Protein AF-A0AAU2KNZ9-F1 (afdb_monomer_lite)

Secondary structure (DSSP, 8-state):
-------------PPS---SS--SS-TTTT-TT----TTS-----------TTTT--TTEEEE-TTS-EEEEEETTEEEESSTT--TT---SS-EEEEETTEEPPHHHHHHHHHHHSSS-HHHHHHHHHHHH---PPP-----

Radius of gyration: 22.11 Å; chains: 1; bounding box: 54×27×76 Å

Foldseek 3Di:
DDDDDDDDDPPPPDDDDDPDDDDDPPPPPVVPPPDDDVPPPDDDDDDDPDDQPPLDDQQWWKQAPVRWIWGDRDLLDIATPDPPGQPLHGHDDIATQAHNPHGDDPVSRVSSNVVGVDDTSNVSQVVVCVVHVDDPDPPDPDD

Sequence (143 aa):
MGHDRLLTGRSHVLHRGLSYKEFPDGSHLNGTGYTLHPGDGIPFTFELLMRPYAFLRPGDEVADAAGRAWQFDGPWDWTAFDAAGPGTGPEWPLVLLTRSGAPCSVVDAEAVAEGTATGSHQKTLRHWMSLTEASPTPQGLSR

pLDDT: mean 77.18, std 23.16, range [32.72, 98.44]

Structure (mmCIF, N/CA/C/O backbone):
data_AF-A0AAU2KNZ9-F1
#
_entry.id   AF-A0AAU2KNZ9-F1
#
loop_
_atom_site.group_PDB
_atom_site.id
_atom_site.type_symbol
_atom_site.label_atom_id
_atom_site.label_alt_id
_atom_site.label_comp_id
_atom_site.label_asym_id
_atom_site.label_entity_id
_atom_site.label_seq_id
_atom_site.pdbx_PDB_ins_code
_atom_site.Cartn_x
_atom_site.Cartn_y
_atom_site.Cartn_z
_atom_site.occupancy
_atom_site.B_iso_or_equiv
_atom_site.auth_seq_id
_atom_site.auth_comp_id
_atom_site.auth_asym_id
_atom_site.auth_atom_id
_atom_site.pdbx_PDB_model_num
ATOM 1 N N . MET A 1 1 ? 37.939 -13.006 -56.463 1.00 36.25 1 MET A N 1
ATOM 2 C CA . MET A 1 1 ? 38.580 -12.277 -55.345 1.00 36.25 1 MET A CA 1
ATOM 3 C C . MET A 1 1 ? 37.801 -10.986 -55.148 1.00 36.25 1 MET A C 1
ATOM 5 O O . MET A 1 1 ? 37.783 -10.200 -56.072 1.00 36.25 1 MET A O 1
ATOM 9 N N . GLY A 1 2 ? 37.079 -10.711 -54.072 1.00 34.38 2 GLY A N 1
ATOM 10 C CA . GLY A 1 2 ? 36.838 -11.439 -52.840 1.00 34.38 2 GLY A CA 1
ATOM 11 C C . GLY A 1 2 ? 35.893 -10.597 -51.971 1.00 34.38 2 GLY A C 1
ATOM 12 O O . GLY A 1 2 ? 36.261 -9.506 -51.570 1.00 34.38 2 GLY A O 1
ATOM 13 N N . HIS A 1 3 ? 34.697 -11.146 -51.753 1.00 32.72 3 HIS A N 1
ATOM 14 C CA . HIS A 1 3 ? 33.848 -11.091 -50.556 1.00 32.72 3 HIS A CA 1
ATOM 15 C C . HIS A 1 3 ? 33.439 -9.735 -49.953 1.00 32.72 3 HIS A C 1
ATOM 17 O O . HIS A 1 3 ? 34.094 -9.173 -49.080 1.00 32.72 3 HIS A O 1
ATOM 23 N N . ASP A 1 4 ? 32.232 -9.345 -50.363 1.00 42.12 4 ASP A N 1
ATOM 24 C CA . ASP A 1 4 ? 31.120 -8.879 -49.529 1.00 42.12 4 ASP A CA 1
ATOM 25 C C . ASP A 1 4 ? 31.205 -9.371 -48.065 1.00 42.12 4 ASP A C 1
ATOM 27 O O . ASP A 1 4 ? 31.382 -10.570 -47.817 1.00 42.12 4 ASP A O 1
ATOM 31 N N . ARG A 1 5 ? 31.086 -8.465 -47.084 1.00 35.12 5 ARG A N 1
ATOM 32 C CA . ARG A 1 5 ? 31.010 -8.843 -45.664 1.00 35.12 5 ARG A CA 1
ATOM 33 C C . ARG A 1 5 ? 29.883 -8.101 -44.956 1.00 35.12 5 ARG A C 1
ATOM 35 O O . ARG A 1 5 ? 30.010 -6.959 -44.527 1.00 35.12 5 ARG A O 1
ATOM 42 N N . LEU A 1 6 ? 28.791 -8.848 -44.846 1.00 35.31 6 LEU A N 1
ATOM 43 C CA . LEU A 1 6 ? 27.600 -8.613 -44.050 1.00 35.31 6 LEU A CA 1
ATOM 44 C C . LEU A 1 6 ? 27.900 -8.233 -42.593 1.00 35.31 6 LEU A C 1
ATOM 46 O O . LEU A 1 6 ? 28.840 -8.715 -41.955 1.00 35.31 6 LEU A O 1
ATOM 50 N N . LEU A 1 7 ? 26.988 -7.408 -42.087 1.00 39.47 7 LEU A N 1
ATOM 51 C CA . LEU A 1 7 ? 26.698 -7.097 -40.694 1.00 39.47 7 LEU A CA 1
ATOM 52 C C . LEU A 1 7 ? 26.764 -8.335 -39.786 1.00 39.47 7 LEU A C 1
ATOM 54 O O . LEU A 1 7 ? 26.121 -9.350 -40.041 1.00 39.47 7 LEU A O 1
ATOM 58 N N . THR A 1 8 ? 27.433 -8.215 -38.643 1.00 36.81 8 THR A N 1
ATOM 59 C CA . THR A 1 8 ? 27.018 -8.935 -37.432 1.00 36.81 8 THR A CA 1
ATOM 60 C C . THR A 1 8 ? 27.332 -8.053 -36.234 1.00 36.81 8 THR A C 1
ATOM 62 O O . THR A 1 8 ? 28.401 -8.136 -35.633 1.00 36.81 8 THR A O 1
ATOM 65 N N . GLY A 1 9 ? 26.384 -7.173 -35.908 1.00 36.62 9 GLY A N 1
ATOM 66 C CA . GLY A 1 9 ? 26.310 -6.582 -34.582 1.00 36.62 9 GLY A CA 1
ATOM 67 C C . GLY A 1 9 ? 26.057 -7.703 -33.582 1.00 36.62 9 GLY A C 1
ATOM 68 O O . GLY A 1 9 ? 25.000 -8.328 -33.593 1.00 36.62 9 GLY A O 1
ATOM 69 N N . ARG A 1 10 ? 27.043 -7.990 -32.737 1.00 33.78 10 ARG A N 1
ATOM 70 C CA . ARG A 1 10 ? 26.811 -8.742 -31.507 1.00 33.78 10 ARG A CA 1
ATOM 71 C C . ARG A 1 10 ? 26.541 -7.722 -30.413 1.00 33.78 10 ARG A C 1
ATOM 73 O O . ARG A 1 10 ? 27.458 -7.316 -29.707 1.00 33.78 10 ARG A O 1
ATOM 80 N N . SER A 1 11 ? 25.286 -7.293 -30.298 1.00 33.09 11 SER A N 1
ATOM 81 C CA . SER A 1 11 ? 24.811 -6.688 -29.056 1.00 33.09 11 SER A CA 1
ATOM 82 C C . SER A 1 11 ? 24.896 -7.766 -27.985 1.00 33.09 11 SER A C 1
ATOM 84 O O . SER A 1 11 ? 24.078 -8.684 -27.947 1.00 33.09 11 SER A O 1
ATOM 86 N N . HIS A 1 12 ? 25.927 -7.694 -27.149 1.00 34.81 12 HIS A N 1
ATOM 87 C CA . HIS A 1 12 ? 25.924 -8.400 -25.879 1.00 34.81 12 HIS A CA 1
ATOM 88 C C . HIS A 1 12 ? 24.825 -7.759 -25.033 1.00 34.81 12 HIS A C 1
ATOM 90 O O . HIS A 1 12 ? 25.013 -6.691 -24.459 1.00 34.81 12 HIS A O 1
ATOM 96 N N . VAL A 1 13 ? 23.648 -8.382 -25.016 1.00 38.94 13 VAL A N 1
ATOM 97 C CA . VAL A 1 13 ? 22.619 -8.072 -24.027 1.00 38.94 13 VAL A CA 1
ATOM 98 C C . VAL A 1 13 ? 23.212 -8.455 -22.674 1.00 38.94 13 VAL A C 1
ATOM 100 O O . VAL A 1 13 ? 23.431 -9.636 -22.394 1.00 38.94 13 VAL A O 1
ATOM 103 N N . LEU A 1 14 ? 23.565 -7.447 -21.876 1.00 40.38 14 LEU A N 1
ATOM 104 C CA . LEU A 1 14 ? 24.013 -7.643 -20.503 1.00 40.38 14 LEU A CA 1
ATOM 105 C C . LEU A 1 14 ? 22.875 -8.288 -19.708 1.00 40.38 14 LEU A C 1
ATOM 107 O O . LEU A 1 14 ? 21.708 -7.931 -19.876 1.00 40.38 14 LEU A O 1
ATOM 111 N N . HIS A 1 15 ? 23.219 -9.269 -18.875 1.00 37.19 15 HIS A N 1
ATOM 112 C CA . HIS A 1 15 ? 22.254 -9.884 -17.974 1.00 37.19 15 HIS A CA 1
ATOM 113 C C . HIS A 1 15 ? 21.699 -8.836 -17.004 1.00 37.19 15 HIS A C 1
ATOM 115 O O . HIS A 1 15 ? 22.418 -7.976 -16.497 1.00 37.19 15 HIS A O 1
ATOM 121 N N . ARG A 1 16 ? 20.385 -8.913 -16.802 1.00 44.31 16 ARG A N 1
ATOM 122 C CA . ARG A 1 16 ? 19.612 -8.104 -15.866 1.00 44.31 16 ARG A CA 1
ATOM 123 C C . ARG A 1 16 ? 20.093 -8.358 -14.433 1.00 44.31 16 ARG A C 1
ATOM 125 O O . ARG A 1 16 ? 20.279 -9.512 -14.085 1.00 44.31 16 ARG A O 1
ATOM 132 N N . GLY A 1 17 ? 20.193 -7.284 -13.643 1.00 45.12 17 GLY A N 1
ATOM 133 C CA . GLY A 1 17 ? 20.104 -7.307 -12.178 1.00 45.12 17 GLY A CA 1
ATOM 134 C C . GLY A 1 17 ? 21.279 -7.954 -11.447 1.00 45.12 17 GLY A C 1
ATOM 135 O O . GLY A 1 17 ? 21.359 -9.165 -11.344 1.00 45.12 17 GLY A O 1
ATOM 136 N N . LEU A 1 18 ? 22.160 -7.145 -10.857 1.00 38.66 18 LEU A N 1
ATOM 137 C CA . LEU A 1 18 ? 23.032 -7.609 -9.777 1.00 38.66 18 LEU A CA 1
ATOM 138 C C . LEU A 1 18 ? 22.840 -6.676 -8.580 1.00 38.66 18 LEU A C 1
ATOM 140 O O . LEU A 1 18 ? 23.246 -5.516 -8.585 1.00 38.66 18 LEU A O 1
ATOM 144 N N . SER A 1 19 ? 22.148 -7.199 -7.570 1.00 43.34 19 SER A N 1
ATOM 145 C CA . SER A 1 19 ? 21.881 -6.577 -6.274 1.00 43.34 19 SER A CA 1
ATOM 146 C C . SER A 1 19 ? 22.901 -7.080 -5.246 1.00 43.34 19 SER A C 1
ATOM 148 O O . SER A 1 19 ? 23.087 -8.285 -5.113 1.00 43.34 19 SER A O 1
ATOM 150 N N . TYR A 1 20 ? 23.561 -6.130 -4.568 1.00 40.84 20 TYR A N 1
ATOM 151 C CA . TYR A 1 20 ? 24.466 -6.133 -3.393 1.00 40.84 20 TYR A CA 1
ATOM 152 C C . TYR A 1 20 ? 25.420 -7.312 -3.070 1.00 40.84 20 TYR A C 1
ATOM 154 O O . TYR A 1 20 ? 26.379 -7.083 -2.337 1.00 40.84 20 TYR A O 1
ATOM 162 N N . LYS A 1 21 ? 25.243 -8.550 -3.543 1.00 41.09 21 LYS A N 1
ATOM 163 C CA . LYS A 1 21 ? 25.874 -9.718 -2.903 1.00 41.09 21 LYS A CA 1
ATOM 164 C C . LYS A 1 21 ? 26.909 -10.520 -3.680 1.00 41.09 21 LYS A C 1
ATOM 166 O O . LYS A 1 21 ? 27.496 -11.405 -3.068 1.00 41.09 21 LYS A O 1
ATOM 171 N N . GLU A 1 22 ? 27.226 -10.211 -4.931 1.00 41.19 22 GLU A N 1
ATOM 172 C CA . GLU A 1 22 ? 28.202 -11.029 -5.669 1.00 41.19 22 GLU A CA 1
ATOM 173 C C . GLU A 1 22 ? 29.181 -10.208 -6.510 1.00 41.19 22 GLU A C 1
ATOM 175 O O . GLU A 1 22 ? 29.121 -10.259 -7.7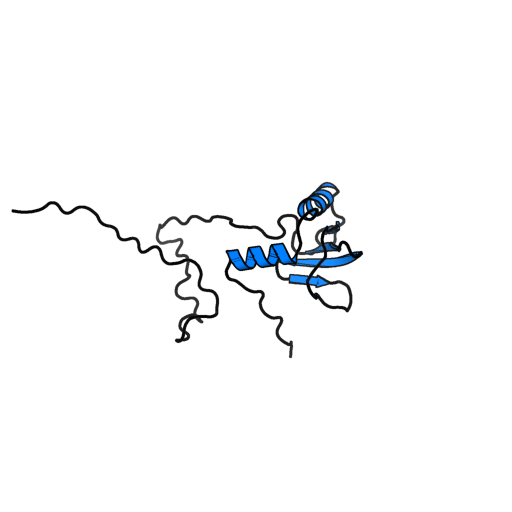27 1.00 41.19 22 GLU A O 1
ATOM 180 N N . PHE A 1 23 ? 30.129 -9.503 -5.874 1.00 42.16 23 PHE A N 1
ATOM 181 C CA . PHE A 1 23 ? 31.404 -9.152 -6.527 1.00 42.16 23 PHE A CA 1
ATOM 182 C C . PHE A 1 23 ? 32.573 -9.106 -5.523 1.00 42.16 23 PHE A C 1
ATOM 184 O O . PHE A 1 23 ? 32.417 -8.500 -4.460 1.00 42.16 23 PHE A O 1
ATOM 191 N N . PRO A 1 24 ? 33.751 -9.706 -5.813 1.00 42.62 24 PRO A N 1
ATOM 192 C CA . PRO A 1 24 ? 34.809 -9.898 -4.816 1.00 42.62 24 PRO A CA 1
ATOM 193 C C . PRO A 1 24 ? 35.801 -8.731 -4.672 1.00 42.62 24 PRO A C 1
ATOM 195 O O . PRO A 1 24 ? 36.765 -8.874 -3.926 1.00 42.62 24 PRO A O 1
ATOM 198 N N . ASP A 1 25 ? 35.633 -7.602 -5.368 1.00 50.84 25 ASP A N 1
ATOM 199 C CA . ASP A 1 25 ? 36.708 -6.599 -5.496 1.00 50.84 25 ASP A CA 1
ATOM 200 C C . ASP A 1 25 ? 36.358 -5.169 -5.049 1.00 50.84 25 ASP A C 1
ATOM 202 O O . ASP A 1 25 ? 37.185 -4.267 -5.175 1.00 50.84 25 ASP A O 1
ATOM 206 N N . GLY A 1 26 ? 35.168 -4.935 -4.485 1.00 47.44 26 GLY A N 1
ATOM 207 C CA . GLY A 1 26 ? 34.803 -3.619 -3.942 1.00 47.44 26 GLY A CA 1
ATOM 208 C C . GLY A 1 26 ? 34.647 -2.507 -4.990 1.00 47.44 26 GLY A C 1
ATOM 209 O O . GLY A 1 26 ? 34.491 -1.343 -4.617 1.00 47.44 26 GLY A O 1
ATOM 210 N N . SER A 1 27 ? 34.627 -2.838 -6.286 1.00 48.41 27 SER A N 1
ATOM 211 C CA . SER A 1 27 ? 34.521 -1.867 -7.386 1.00 48.41 27 SER A CA 1
ATOM 212 C C . SER A 1 27 ? 33.149 -1.181 -7.511 1.00 48.41 27 SER A C 1
ATOM 214 O O . SER A 1 27 ? 33.021 -0.194 -8.231 1.00 48.41 27 SER A O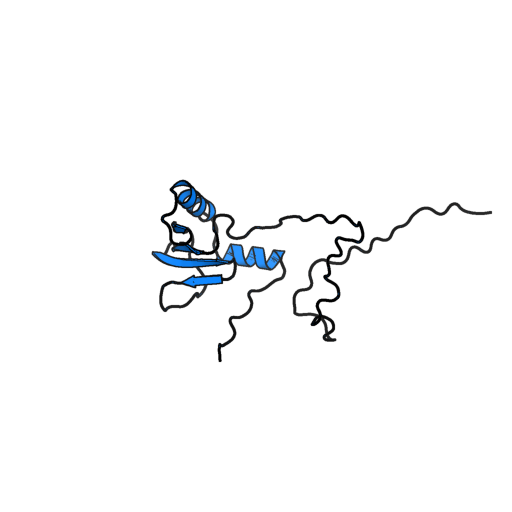 1
ATOM 216 N N . HIS A 1 28 ? 32.132 -1.627 -6.765 1.00 45.78 28 HIS A N 1
ATOM 217 C CA . HIS A 1 28 ? 30.762 -1.103 -6.862 1.00 45.78 28 HIS A CA 1
ATOM 218 C C . HIS A 1 28 ? 30.391 -0.014 -5.844 1.00 45.78 28 HIS A C 1
ATOM 220 O O . HIS A 1 28 ? 29.298 0.544 -5.928 1.00 45.78 28 HIS A O 1
ATOM 226 N N . LEU A 1 29 ? 31.272 0.349 -4.904 1.00 46.53 29 LEU A N 1
ATOM 227 C CA . LEU A 1 29 ? 30.947 1.371 -3.894 1.00 46.53 29 LEU A CA 1
ATOM 228 C C . LEU A 1 29 ? 30.914 2.812 -4.442 1.00 46.53 29 LEU A C 1
ATOM 230 O O . LEU A 1 29 ? 30.519 3.725 -3.723 1.00 46.53 29 LEU A O 1
ATOM 234 N N . ASN A 1 30 ? 31.302 3.037 -5.701 1.00 48.38 30 ASN A N 1
ATOM 235 C CA . ASN A 1 30 ? 31.350 4.366 -6.325 1.00 48.38 30 ASN A CA 1
ATOM 236 C C . ASN A 1 30 ? 30.226 4.625 -7.356 1.00 48.38 30 ASN A C 1
ATOM 238 O O . ASN A 1 30 ? 30.227 5.678 -7.991 1.00 48.38 30 ASN A O 1
ATOM 242 N N . GLY A 1 31 ? 29.304 3.676 -7.567 1.00 48.78 31 GLY A N 1
ATOM 243 C CA . GLY A 1 31 ? 28.219 3.811 -8.548 1.00 48.78 31 GLY A CA 1
ATOM 244 C C . GLY A 1 31 ? 28.645 3.740 -10.024 1.00 48.78 31 GLY A C 1
ATOM 245 O O . GLY A 1 31 ? 27.831 4.026 -10.901 1.00 48.78 31 GLY A O 1
ATOM 246 N N . THR A 1 32 ? 29.886 3.354 -10.343 1.00 46.62 32 THR A N 1
ATOM 247 C CA . THR A 1 32 ? 30.322 3.235 -11.745 1.00 46.62 32 THR A CA 1
ATOM 248 C C . THR A 1 32 ? 29.793 1.942 -12.374 1.00 46.62 32 THR A C 1
ATOM 250 O O . THR A 1 32 ? 29.976 0.862 -11.820 1.00 46.62 32 THR A O 1
ATOM 253 N N . GLY A 1 33 ? 29.095 2.059 -13.513 1.00 52.19 33 GLY A N 1
ATOM 254 C CA . GLY A 1 33 ? 28.477 0.938 -14.246 1.00 52.19 33 GLY A CA 1
ATOM 255 C C . GLY A 1 33 ? 26.945 0.987 -14.353 1.00 52.19 33 GLY A C 1
ATOM 256 O O . GLY A 1 33 ? 26.380 0.275 -15.176 1.00 52.19 33 GLY A O 1
ATOM 257 N N . TYR A 1 34 ? 26.281 1.858 -13.584 1.00 55.19 34 TYR A N 1
ATOM 258 C CA . TYR A 1 34 ? 24.818 2.047 -13.603 1.00 55.19 34 TYR A CA 1
ATOM 259 C C . TYR A 1 34 ? 24.386 3.456 -14.034 1.00 55.19 34 TYR A C 1
ATOM 261 O O . TYR A 1 34 ? 23.224 3.837 -13.886 1.00 55.19 34 TYR A O 1
ATOM 269 N N . THR A 1 35 ? 25.318 4.257 -14.550 1.00 64.25 35 THR A N 1
ATOM 270 C CA . THR A 1 35 ? 25.036 5.631 -14.960 1.00 64.25 35 THR A CA 1
ATOM 271 C C . THR A 1 35 ? 24.191 5.633 -16.229 1.00 64.25 35 THR A C 1
ATOM 273 O O . THR A 1 35 ? 24.643 5.220 -17.295 1.00 64.25 35 THR A O 1
ATOM 276 N N . LEU A 1 36 ? 22.961 6.132 -16.123 1.00 66.06 36 LEU A N 1
ATOM 277 C CA . LEU A 1 36 ? 22.194 6.536 -17.294 1.00 66.06 36 LEU A CA 1
ATOM 278 C C . LEU A 1 36 ? 22.845 7.802 -17.864 1.00 66.06 36 LEU A C 1
ATOM 280 O O . LEU A 1 36 ? 22.998 8.794 -17.150 1.00 66.06 36 LEU A O 1
ATOM 284 N N . HIS A 1 37 ? 23.232 7.768 -19.138 1.00 69.62 37 HIS A N 1
ATOM 285 C CA . HIS A 1 37 ? 23.844 8.893 -19.844 1.00 69.62 37 HIS A CA 1
ATOM 286 C C . HIS A 1 37 ? 22.836 9.521 -20.816 1.00 69.62 37 HIS A C 1
ATOM 288 O O . HIS A 1 37 ? 22.937 9.319 -22.016 1.00 69.62 37 HIS A O 1
ATOM 294 N N . PRO A 1 38 ? 21.867 10.329 -20.349 1.00 65.81 38 PRO A N 1
ATOM 295 C CA . PRO A 1 38 ? 20.801 10.849 -21.212 1.00 65.81 38 PRO A CA 1
ATOM 296 C C . PRO A 1 38 ? 21.293 11.762 -22.354 1.00 65.81 38 PRO A C 1
ATOM 298 O O . PRO A 1 38 ? 20.515 12.094 -23.243 1.00 65.81 38 PRO A O 1
ATOM 301 N N . GLY A 1 39 ? 22.558 12.199 -22.326 1.00 69.94 39 GLY A N 1
ATOM 302 C CA . GLY A 1 39 ? 23.166 13.074 -23.333 1.00 69.94 39 GLY A CA 1
ATOM 303 C C . GLY A 1 39 ? 23.893 12.362 -24.479 1.00 69.94 39 GLY A C 1
ATOM 304 O O . GLY A 1 39 ? 24.384 13.048 -25.370 1.00 69.94 39 GLY A O 1
ATOM 305 N N . ASP A 1 40 ? 23.989 11.029 -24.477 1.00 76.12 40 ASP A N 1
ATOM 306 C CA . ASP A 1 40 ? 24.668 10.272 -25.544 1.00 76.12 40 ASP A CA 1
ATOM 307 C C . ASP A 1 40 ? 23.782 10.016 -26.781 1.00 76.12 40 ASP A C 1
ATOM 309 O O . ASP A 1 40 ? 24.251 9.499 -27.795 1.00 76.12 40 ASP A O 1
ATOM 313 N N . GLY A 1 41 ? 22.508 10.420 -26.717 1.00 74.50 41 GLY A N 1
ATOM 314 C CA . GLY A 1 41 ? 21.538 10.257 -27.797 1.00 74.50 41 GLY A CA 1
ATOM 315 C C . GLY A 1 41 ? 21.007 8.830 -27.955 1.00 74.50 41 GLY A C 1
ATOM 316 O O . GLY A 1 41 ? 20.269 8.575 -28.909 1.00 74.50 41 GLY A O 1
ATOM 317 N N . ILE A 1 42 ? 21.341 7.905 -27.046 1.00 78.44 42 ILE A N 1
ATOM 318 C CA . ILE A 1 42 ? 20.825 6.536 -27.052 1.00 78.44 42 ILE A CA 1
ATOM 319 C C . ILE A 1 42 ? 19.444 6.523 -26.372 1.00 78.44 42 ILE A C 1
ATOM 321 O O . ILE A 1 42 ? 19.326 6.856 -25.191 1.00 78.44 42 ILE A O 1
ATOM 325 N N . PRO A 1 43 ? 18.370 6.129 -27.079 1.00 78.56 43 PRO A N 1
ATOM 326 C CA . PRO A 1 43 ? 17.049 6.041 -26.476 1.00 78.56 43 PRO A CA 1
ATOM 327 C C . PRO A 1 43 ? 16.985 4.879 -25.480 1.00 78.56 43 PRO A C 1
ATOM 329 O O . PRO A 1 43 ? 17.413 3.762 -25.769 1.00 78.56 43 PRO A O 1
ATOM 332 N N . PHE A 1 44 ? 16.376 5.127 -24.325 1.00 75.62 44 PHE A N 1
ATOM 333 C CA . PHE A 1 44 ? 16.058 4.109 -23.328 1.00 75.62 44 PHE A CA 1
ATOM 334 C C . PHE A 1 44 ? 14.545 3.901 -23.244 1.00 75.62 44 PHE A C 1
ATOM 336 O O . PHE A 1 44 ? 13.756 4.823 -23.444 1.00 75.62 44 PHE A O 1
ATOM 343 N N . THR A 1 45 ? 14.140 2.669 -22.943 1.00 81.19 45 THR A N 1
ATOM 344 C CA . THR A 1 45 ? 12.741 2.304 -22.688 1.00 81.19 45 THR A CA 1
ATOM 345 C C . THR A 1 45 ? 12.626 1.783 -21.265 1.00 81.19 45 THR A C 1
ATOM 347 O O . THR A 1 45 ? 13.473 1.011 -20.819 1.00 81.19 45 THR A O 1
ATOM 350 N N . PHE A 1 46 ? 11.572 2.191 -20.565 1.00 80.88 46 PHE A N 1
ATOM 351 C CA . PHE A 1 46 ? 11.223 1.651 -19.258 1.00 80.88 46 PHE A CA 1
ATOM 352 C C . PHE A 1 46 ? 9.954 0.820 -19.369 1.00 80.88 46 PHE A C 1
ATOM 354 O O . PHE A 1 46 ? 8.991 1.226 -20.018 1.00 80.88 46 PHE A O 1
ATOM 361 N N . GLU A 1 47 ? 9.948 -0.317 -18.688 1.00 85.62 47 GLU A N 1
ATOM 362 C CA . GLU A 1 47 ? 8.776 -1.168 -18.535 1.00 85.62 47 GLU A CA 1
ATOM 363 C C . GLU A 1 47 ? 8.440 -1.279 -17.046 1.00 85.62 47 GLU A C 1
ATOM 365 O O . GLU A 1 47 ? 9.291 -1.641 -16.227 1.00 85.62 47 GLU A O 1
ATOM 370 N N . LEU A 1 48 ? 7.195 -0.962 -16.685 1.00 88.44 48 LEU A N 1
ATOM 371 C CA . LEU A 1 48 ? 6.702 -1.174 -15.330 1.00 88.44 48 LEU A CA 1
ATOM 372 C C . LEU A 1 48 ? 6.317 -2.646 -15.163 1.00 88.44 48 LEU A C 1
ATOM 374 O O . LEU A 1 48 ? 5.245 -3.057 -15.592 1.00 88.44 48 LEU A O 1
ATOM 378 N N . LEU A 1 49 ? 7.166 -3.420 -14.488 1.00 89.88 49 LEU A N 1
ATOM 379 C CA . LEU A 1 49 ? 6.855 -4.821 -14.181 1.00 89.88 49 LEU A CA 1
ATOM 380 C C . LEU A 1 49 ? 5.765 -4.953 -13.114 1.00 89.88 49 LEU A C 1
ATOM 382 O O . LEU A 1 49 ? 4.908 -5.827 -13.184 1.00 89.88 49 LEU A O 1
ATOM 386 N N . MET A 1 50 ? 5.846 -4.117 -12.076 1.00 90.12 50 MET A N 1
ATOM 387 C CA . MET A 1 50 ? 4.961 -4.176 -10.920 1.00 90.12 50 MET A CA 1
ATOM 388 C C . MET A 1 50 ? 5.018 -2.861 -10.147 1.00 90.12 50 MET A C 1
ATOM 390 O O . MET A 1 50 ? 6.098 -2.336 -9.879 1.00 90.12 50 MET A O 1
ATOM 394 N N . ARG A 1 51 ? 3.853 -2.377 -9.712 1.00 91.00 51 ARG A N 1
ATOM 395 C CA . ARG A 1 51 ? 3.737 -1.355 -8.669 1.00 91.00 51 ARG A CA 1
ATOM 396 C C . ARG A 1 51 ? 3.093 -1.998 -7.436 1.00 91.00 51 ARG A C 1
ATOM 398 O O . ARG A 1 51 ? 1.866 -2.103 -7.399 1.00 91.00 51 ARG A O 1
ATOM 405 N N . PRO A 1 52 ? 3.881 -2.492 -6.462 1.00 92.31 52 PRO A N 1
ATOM 406 C CA . PRO A 1 52 ? 3.310 -3.050 -5.241 1.00 92.31 52 PRO A CA 1
ATOM 407 C C . PRO A 1 52 ? 2.479 -1.974 -4.535 1.00 92.31 52 PRO A C 1
ATOM 409 O O . PRO A 1 52 ? 2.876 -0.810 -4.501 1.00 92.31 52 PRO A O 1
ATOM 412 N N . TYR A 1 53 ? 1.322 -2.369 -4.001 1.00 95.25 53 TYR A N 1
ATOM 413 C CA . TYR A 1 53 ? 0.408 -1.469 -3.289 1.00 95.25 53 TYR A CA 1
ATOM 414 C C . TYR A 1 53 ? -0.037 -0.259 -4.128 1.00 95.25 53 TYR A C 1
ATOM 416 O O . TYR A 1 53 ? -0.088 0.865 -3.641 1.00 95.25 53 TYR A O 1
ATOM 424 N N . ALA A 1 54 ? -0.362 -0.465 -5.411 1.00 94.50 54 ALA A N 1
ATOM 425 C CA . ALA A 1 54 ? -0.751 0.622 -6.316 1.00 94.50 54 ALA A CA 1
ATOM 426 C C . ALA A 1 54 ? -1.962 1.458 -5.831 1.00 94.50 54 ALA A C 1
ATOM 428 O O . ALA A 1 54 ? -2.123 2.607 -6.247 1.00 94.50 54 ALA A O 1
ATOM 429 N N . PHE A 1 55 ? -2.780 0.896 -4.945 1.00 94.62 55 PHE A N 1
ATOM 430 C CA . PHE A 1 55 ? -3.929 1.535 -4.304 1.00 94.62 55 PHE A CA 1
ATOM 431 C C . PHE A 1 55 ? -3.558 2.446 -3.112 1.00 94.62 55 PHE A C 1
ATOM 433 O O . PHE A 1 55 ? -4.403 3.221 -2.668 1.00 94.62 55 PHE A O 1
ATOM 440 N N . LEU A 1 56 ? -2.308 2.410 -2.630 1.00 96.88 56 LEU A N 1
ATOM 441 C CA . LEU A 1 56 ? -1.821 3.234 -1.517 1.00 96.88 56 LEU A CA 1
ATOM 442 C C . LEU A 1 56 ? -0.897 4.369 -1.965 1.00 96.88 56 LEU A C 1
ATOM 444 O O . LEU A 1 56 ? -0.282 4.348 -3.043 1.00 96.88 56 LEU A O 1
ATOM 448 N N . ARG A 1 57 ? -0.787 5.360 -1.082 1.00 95.81 57 ARG A N 1
ATOM 449 C CA . ARG A 1 57 ? 0.142 6.490 -1.148 1.00 95.81 57 ARG A CA 1
ATOM 450 C C . ARG A 1 57 ? 0.922 6.590 0.163 1.00 95.81 57 ARG A C 1
ATOM 452 O O . ARG A 1 57 ? 0.328 6.327 1.204 1.00 95.81 57 ARG A O 1
ATOM 459 N N . PRO A 1 58 ? 2.203 6.997 0.134 1.00 95.69 58 PRO A N 1
ATOM 460 C CA . PRO A 1 58 ? 2.939 7.299 1.357 1.00 95.69 58 PRO A CA 1
ATOM 461 C C . PRO A 1 58 ? 2.151 8.238 2.287 1.00 95.69 58 PRO A C 1
ATOM 463 O O . PRO A 1 58 ? 1.574 9.229 1.825 1.00 95.69 58 PRO A O 1
ATOM 466 N N . GLY A 1 59 ? 2.111 7.907 3.575 1.00 95.94 59 GLY A N 1
ATOM 467 C CA . GLY A 1 59 ? 1.306 8.568 4.599 1.00 95.94 59 GLY A CA 1
ATOM 468 C C . GLY A 1 59 ? -0.173 8.157 4.646 1.00 95.94 59 GLY A C 1
ATOM 469 O O . GLY A 1 59 ? -0.927 8.772 5.399 1.00 95.94 59 GLY A O 1
ATOM 470 N N . ASP A 1 60 ? -0.623 7.177 3.854 1.00 98.06 60 ASP A N 1
ATOM 471 C CA . ASP A 1 60 ? -1.948 6.570 4.044 1.00 98.06 60 ASP A CA 1
ATOM 472 C C . ASP A 1 60 ? -1.956 5.773 5.363 1.00 98.06 60 ASP A C 1
ATOM 474 O O . ASP A 1 60 ? -1.045 4.987 5.639 1.00 98.06 60 ASP A O 1
ATOM 478 N N . GLU A 1 61 ? -3.009 5.952 6.159 1.00 98.25 61 GLU A N 1
ATOM 479 C CA . GLU A 1 61 ? -3.260 5.153 7.358 1.00 98.25 61 GLU A CA 1
ATOM 480 C C . GLU A 1 61 ? -4.360 4.139 7.061 1.00 98.25 61 GLU A C 1
ATOM 482 O O . GLU A 1 61 ? -5.420 4.487 6.532 1.00 98.25 61 GLU A O 1
ATOM 487 N N . VAL A 1 62 ? -4.125 2.880 7.409 1.00 98.19 62 VAL A N 1
ATOM 488 C CA . VAL A 1 62 ? -5.031 1.768 7.120 1.00 98.19 62 VAL A CA 1
ATOM 489 C C .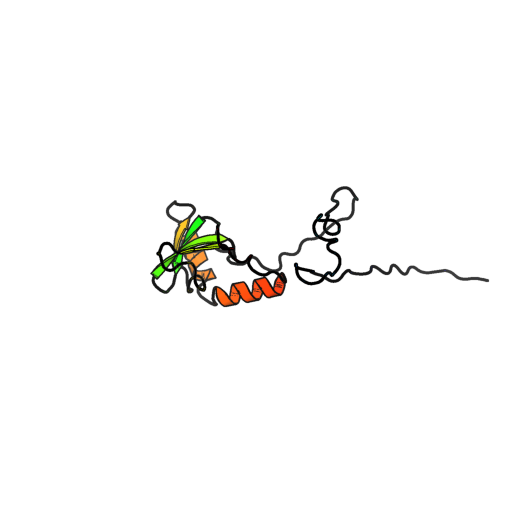 VAL A 1 62 ? -5.272 0.925 8.363 1.00 98.19 62 VAL A C 1
ATOM 491 O O . VAL A 1 62 ? -4.377 0.753 9.187 1.00 98.19 62 VAL A O 1
ATOM 494 N N . ALA A 1 63 ? -6.467 0.361 8.485 1.00 97.94 63 ALA A N 1
ATOM 495 C CA . ALA A 1 63 ? -6.718 -0.765 9.371 1.00 97.94 63 ALA A CA 1
ATOM 496 C C . ALA A 1 63 ? -6.570 -2.068 8.583 1.00 97.94 63 ALA A C 1
ATOM 498 O O . ALA A 1 63 ? -7.009 -2.157 7.435 1.00 97.94 63 ALA A O 1
ATOM 499 N N . ASP A 1 64 ? -5.952 -3.068 9.196 1.00 97.88 64 ASP A N 1
ATOM 500 C CA . ASP A 1 64 ? -5.879 -4.418 8.653 1.00 97.88 64 ASP A CA 1
ATOM 501 C C . ASP A 1 64 ? -7.091 -5.274 9.053 1.00 97.88 64 ASP A C 1
ATOM 503 O O . ASP A 1 64 ? -7.966 -4.844 9.812 1.00 97.88 64 ASP A O 1
ATOM 507 N N . ALA A 1 65 ? -7.149 -6.505 8.544 1.00 97.50 65 ALA A N 1
ATOM 508 C CA . ALA A 1 65 ? -8.242 -7.436 8.831 1.00 97.50 65 ALA A CA 1
ATOM 509 C C . ALA A 1 65 ? -8.367 -7.819 10.320 1.00 97.50 65 ALA A C 1
ATOM 511 O O . ALA A 1 65 ? -9.454 -8.187 10.768 1.00 97.50 65 ALA A O 1
ATOM 512 N N . ALA A 1 66 ? -7.280 -7.707 11.090 1.00 95.25 66 ALA A N 1
ATOM 513 C CA . ALA A 1 66 ? -7.272 -7.919 12.534 1.00 95.25 66 ALA A CA 1
ATOM 514 C C . ALA A 1 66 ? -7.702 -6.660 13.318 1.00 95.25 66 ALA A C 1
ATOM 516 O O . ALA A 1 66 ? -7.774 -6.690 14.548 1.00 95.25 66 ALA A O 1
ATOM 517 N N . GLY A 1 67 ? -8.005 -5.557 12.626 1.00 95.69 67 GLY A N 1
ATOM 518 C CA . GLY A 1 67 ? -8.365 -4.270 13.218 1.00 95.69 67 GLY A CA 1
ATOM 519 C C . GLY A 1 67 ? -7.165 -3.463 13.715 1.00 95.69 67 GLY A C 1
ATOM 520 O O . GLY A 1 67 ? -7.346 -2.460 14.406 1.00 95.69 67 GLY A O 1
ATOM 521 N N . ARG A 1 68 ? -5.939 -3.879 13.386 1.00 96.56 68 ARG A N 1
ATOM 522 C CA . ARG A 1 68 ? -4.708 -3.180 13.752 1.00 96.56 68 ARG A CA 1
ATOM 523 C C . ARG A 1 68 ? -4.446 -2.047 12.763 1.00 96.56 68 ARG A C 1
ATOM 525 O O . ARG A 1 68 ? -4.613 -2.220 11.558 1.00 96.56 68 ARG A O 1
ATOM 532 N N . ALA A 1 69 ? -4.037 -0.887 13.271 1.00 96.88 69 ALA A N 1
ATOM 533 C CA . ALA A 1 69 ? -3.773 0.295 12.456 1.00 96.88 69 ALA A CA 1
ATOM 534 C C . ALA A 1 69 ? -2.300 0.386 12.029 1.00 96.88 69 ALA A C 1
ATOM 536 O O . ALA A 1 69 ? -1.389 0.131 12.823 1.00 96.88 69 ALA A O 1
ATOM 537 N N . TRP A 1 70 ? -2.085 0.824 10.791 1.00 97.50 70 TRP A N 1
ATOM 538 C CA . TRP A 1 70 ? -0.782 0.936 10.145 1.00 97.50 70 TRP A CA 1
ATOM 539 C C . TRP A 1 70 ? -0.667 2.229 9.348 1.00 97.50 70 TRP A C 1
ATOM 541 O O . TRP A 1 70 ? -1.634 2.661 8.729 1.00 97.50 70 TRP A O 1
ATOM 551 N N . GLN A 1 71 ? 0.533 2.792 9.299 1.00 96.81 71 GLN A N 1
ATOM 552 C CA . GLN A 1 71 ? 0.933 3.804 8.333 1.00 96.81 71 GLN A CA 1
ATOM 553 C C . GLN A 1 71 ? 1.758 3.146 7.225 1.00 96.81 71 GLN A C 1
ATOM 555 O O . GLN A 1 71 ? 2.656 2.339 7.492 1.00 96.81 71 GLN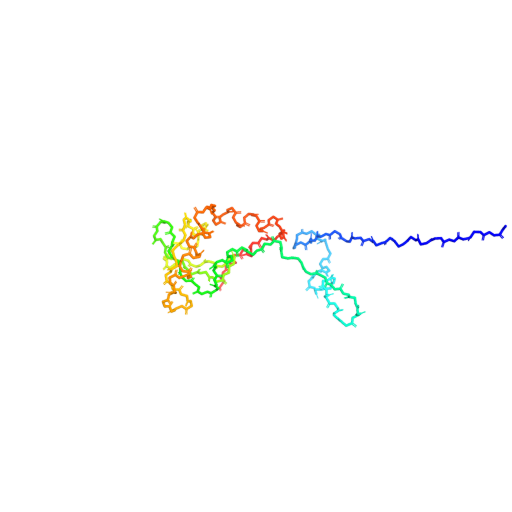 A O 1
ATOM 560 N N . PHE A 1 72 ? 1.423 3.472 5.981 1.00 96.31 72 PHE A N 1
ATOM 561 C CA . PHE A 1 72 ? 2.175 3.068 4.801 1.00 96.31 72 PHE A CA 1
ATOM 562 C C . PHE A 1 72 ? 3.068 4.215 4.339 1.00 96.31 72 PHE A C 1
ATOM 564 O O . PHE A 1 72 ? 2.555 5.209 3.836 1.00 96.31 72 PHE A O 1
ATOM 571 N N . ASP A 1 73 ? 4.385 4.051 4.419 1.00 93.38 73 ASP A N 1
ATOM 572 C CA . ASP A 1 73 ? 5.364 5.025 3.911 1.00 93.38 73 ASP A CA 1
ATOM 573 C C . ASP A 1 73 ? 6.069 4.521 2.647 1.00 93.38 73 ASP A C 1
ATOM 575 O O . ASP A 1 73 ? 6.558 5.295 1.819 1.00 93.38 73 ASP A O 1
ATOM 579 N N . GLY A 1 74 ? 6.027 3.209 2.419 1.00 91.44 74 GLY A N 1
ATOM 580 C CA . GLY A 1 74 ? 6.479 2.607 1.182 1.00 91.44 74 GLY A CA 1
ATOM 581 C C . GLY A 1 74 ? 6.366 1.087 1.182 1.00 91.44 74 GLY A C 1
ATOM 582 O O . GLY A 1 74 ? 6.013 0.463 2.179 1.00 91.44 74 GLY A O 1
ATOM 583 N N . PRO A 1 75 ? 6.694 0.437 0.056 1.00 89.12 75 PRO A N 1
ATOM 584 C CA . PRO A 1 75 ? 6.542 -1.008 -0.084 1.00 89.12 75 PRO A CA 1
ATOM 585 C C . PRO A 1 75 ? 7.245 -1.857 0.990 1.00 89.12 75 PRO A C 1
ATOM 587 O O . PRO A 1 75 ? 6.734 -2.926 1.316 1.00 89.12 75 PRO A O 1
ATOM 590 N N . TRP A 1 76 ? 8.368 -1.387 1.546 1.00 88.38 76 TRP A N 1
ATOM 591 C CA . TRP A 1 76 ? 9.071 -2.004 2.685 1.00 88.38 76 TRP A CA 1
ATOM 592 C C . TRP A 1 76 ? 8.927 -1.227 3.997 1.00 88.38 76 TRP A C 1
ATOM 594 O O . TRP A 1 76 ? 9.443 -1.683 5.013 1.00 88.38 76 TRP A O 1
ATOM 604 N N . ASP A 1 77 ? 8.261 -0.075 3.972 1.00 90.50 77 ASP A N 1
ATOM 605 C CA . ASP A 1 77 ? 8.205 0.853 5.095 1.00 90.50 77 ASP A CA 1
ATOM 606 C C . ASP A 1 77 ? 6.769 0.948 5.603 1.00 90.50 77 ASP A C 1
ATOM 608 O O . ASP A 1 77 ? 5.909 1.630 5.037 1.00 90.50 77 ASP A O 1
ATOM 612 N N . TRP A 1 78 ? 6.509 0.132 6.619 1.00 93.25 78 TRP A N 1
ATOM 613 C CA . TRP A 1 78 ? 5.218 -0.024 7.265 1.00 93.25 78 TRP A CA 1
ATOM 614 C C . TRP A 1 78 ? 5.403 0.165 8.759 1.00 93.25 78 TRP A C 1
ATOM 616 O O . TRP A 1 78 ? 6.171 -0.569 9.386 1.00 93.25 78 TRP A O 1
ATOM 626 N N . THR A 1 79 ? 4.642 1.087 9.333 1.00 93.88 79 THR A N 1
ATOM 627 C CA . THR A 1 79 ? 4.704 1.394 10.762 1.00 93.88 79 THR A CA 1
ATOM 628 C C . THR A 1 79 ? 3.372 1.039 11.403 1.00 93.88 79 THR A C 1
ATOM 630 O O . THR A 1 79 ? 2.341 1.603 11.052 1.00 93.88 79 THR A O 1
ATOM 633 N N . ALA A 1 80 ? 3.366 0.086 12.334 1.00 94.94 80 ALA A N 1
ATOM 634 C CA . ALA A 1 80 ? 2.182 -0.166 13.151 1.00 94.94 80 ALA A CA 1
ATOM 635 C C . ALA A 1 80 ? 2.025 0.951 14.191 1.00 94.94 80 ALA A C 1
ATOM 637 O O . ALA A 1 80 ? 3.014 1.399 14.769 1.00 94.94 80 ALA A O 1
ATOM 638 N N . PHE A 1 81 ? 0.790 1.368 14.466 1.00 93.94 81 PHE A N 1
ATOM 639 C CA . PHE A 1 81 ? 0.516 2.389 15.489 1.00 93.94 81 PHE A CA 1
ATOM 640 C C . PHE A 1 81 ? 0.581 1.858 16.928 1.00 93.94 81 PHE A C 1
ATOM 642 O O . PHE A 1 81 ? 0.515 2.635 17.880 1.00 93.94 81 PHE A O 1
ATOM 649 N N . ASP A 1 82 ? 0.689 0.543 17.107 1.00 91.50 82 ASP A N 1
ATOM 650 C CA . ASP A 1 82 ? 0.844 -0.067 18.422 1.00 91.50 82 ASP A CA 1
ATOM 651 C C . ASP A 1 82 ? 2.317 -0.317 18.792 1.00 91.50 82 ASP A C 1
ATOM 653 O O . ASP A 1 82 ? 3.245 -0.146 18.002 1.00 91.50 82 ASP A O 1
ATOM 657 N N . ALA A 1 83 ? 2.538 -0.755 20.032 1.00 83.31 83 ALA A N 1
ATOM 658 C CA . ALA A 1 83 ? 3.874 -1.024 20.556 1.00 83.31 83 ALA A CA 1
ATOM 659 C C . ALA A 1 83 ? 4.472 -2.372 20.097 1.00 83.31 83 ALA A C 1
ATOM 661 O O . ALA A 1 83 ? 5.590 -2.697 20.492 1.00 83.31 83 ALA A O 1
ATOM 662 N N . ALA A 1 84 ? 3.758 -3.181 19.302 1.00 80.94 84 ALA A N 1
ATOM 663 C CA . ALA A 1 84 ? 4.195 -4.534 18.945 1.00 80.94 84 ALA A CA 1
ATOM 664 C C . ALA A 1 84 ? 5.200 -4.569 17.774 1.00 80.94 84 ALA A C 1
ATOM 666 O O . ALA A 1 84 ? 5.716 -5.635 17.436 1.00 80.94 84 ALA A O 1
ATOM 667 N N . GLY A 1 85 ? 5.511 -3.413 17.175 1.00 77.88 85 GLY A N 1
ATOM 668 C CA . GLY A 1 85 ? 6.438 -3.298 16.047 1.00 77.88 85 GLY A CA 1
ATOM 669 C C . GLY A 1 85 ? 5.890 -3.914 14.749 1.00 77.88 85 GLY A C 1
ATOM 670 O O . GLY A 1 85 ? 4.843 -4.561 14.744 1.00 77.88 85 GLY A O 1
ATOM 671 N N . PRO A 1 86 ? 6.567 -3.734 13.606 1.00 79.00 86 PRO A N 1
ATOM 672 C CA . PRO A 1 86 ? 5.974 -4.022 12.298 1.00 79.00 86 PRO A CA 1
ATOM 673 C C . PRO A 1 86 ? 5.755 -5.515 11.994 1.00 79.00 86 PRO A C 1
ATOM 675 O O . PRO A 1 86 ? 4.941 -5.840 11.136 1.00 79.00 86 PRO A O 1
ATOM 678 N N . GLY A 1 87 ? 6.416 -6.444 12.695 1.00 84.81 87 GLY A N 1
ATOM 679 C CA . GLY A 1 87 ? 6.201 -7.889 12.528 1.00 84.81 87 GLY A CA 1
ATOM 680 C C . GLY A 1 87 ? 6.240 -8.347 11.061 1.00 84.81 87 GLY A C 1
ATOM 681 O O . GLY A 1 87 ? 7.176 -8.037 10.329 1.00 84.81 87 GLY A O 1
ATOM 682 N N . THR A 1 88 ? 5.215 -9.085 10.623 1.00 88.25 88 THR A N 1
ATOM 683 C CA . THR A 1 88 ? 5.050 -9.531 9.226 1.00 88.25 88 THR A CA 1
ATOM 684 C C . THR A 1 88 ? 4.280 -8.537 8.347 1.00 88.25 88 THR A C 1
ATOM 686 O O . THR A 1 88 ? 3.853 -8.910 7.255 1.00 88.25 88 THR A O 1
ATOM 689 N N . GLY A 1 89 ? 4.064 -7.302 8.795 1.00 92.38 89 GLY A N 1
ATOM 690 C CA . GLY A 1 89 ? 3.217 -6.332 8.101 1.00 92.38 89 GLY A CA 1
ATOM 691 C C . GLY A 1 89 ? 1.714 -6.614 8.249 1.00 92.38 89 GLY A C 1
ATOM 692 O O . GLY A 1 89 ? 1.327 -7.535 8.977 1.00 92.38 89 GLY A O 1
ATOM 693 N N . PRO A 1 90 ? 0.867 -5.816 7.578 1.00 96.44 90 PRO A N 1
ATOM 694 C CA . PRO A 1 90 ? -0.576 -5.827 7.783 1.00 96.44 90 PRO A CA 1
ATOM 695 C C . PRO A 1 90 ? -1.266 -7.042 7.158 1.00 96.44 90 PRO A C 1
ATOM 697 O O . PRO A 1 90 ? -0.908 -7.505 6.067 1.00 96.44 90 PRO A O 1
ATOM 700 N N . GLU A 1 91 ? -2.317 -7.511 7.825 1.00 96.81 91 GLU A N 1
ATOM 701 C CA . GLU A 1 91 ? -3.234 -8.507 7.272 1.00 96.81 91 GLU A CA 1
ATOM 702 C C . GLU A 1 91 ? -4.182 -7.890 6.235 1.00 96.81 91 GLU A C 1
ATOM 704 O O . GLU A 1 91 ? -4.567 -6.730 6.309 1.00 96.81 91 GLU A O 1
ATOM 709 N N . TRP A 1 92 ? -4.551 -8.655 5.214 1.00 96.94 92 TRP A N 1
ATOM 710 C CA . TRP A 1 92 ? -5.480 -8.188 4.182 1.00 96.94 92 TRP A CA 1
ATOM 711 C C . TRP A 1 92 ? -6.866 -8.817 4.395 1.00 96.94 92 TRP A C 1
ATOM 713 O O . TRP A 1 92 ? -6.925 -9.956 4.865 1.00 96.94 92 TRP A O 1
ATOM 723 N N . PRO A 1 93 ? -7.969 -8.136 4.028 1.00 98.06 93 PRO A N 1
ATOM 724 C CA . PRO A 1 93 ? -8.027 -6.847 3.330 1.00 98.06 93 PRO A CA 1
ATOM 725 C C . PRO A 1 93 ? -7.699 -5.642 4.221 1.00 98.06 93 PRO A C 1
ATOM 727 O O . PRO A 1 93 ? -7.749 -5.724 5.445 1.00 98.06 93 PRO A O 1
ATOM 730 N N . LEU A 1 94 ? -7.366 -4.525 3.577 1.00 98.31 94 LEU A N 1
ATOM 731 C CA . LEU A 1 94 ? -7.108 -3.242 4.222 1.00 98.31 94 LEU A CA 1
ATOM 732 C C . LEU A 1 94 ? -8.328 -2.327 4.107 1.00 98.31 94 LEU A C 1
ATOM 734 O O . LEU A 1 94 ? -9.005 -2.295 3.079 1.00 98.31 94 LEU A O 1
ATOM 738 N N . VAL A 1 95 ? -8.545 -1.520 5.140 1.00 98.25 95 VAL A N 1
ATOM 739 C CA . VAL A 1 95 ? -9.518 -0.425 5.158 1.00 98.25 95 VAL A CA 1
ATOM 740 C C . VAL A 1 95 ? -8.759 0.890 5.264 1.00 98.25 95 VAL A C 1
ATOM 742 O O . VAL A 1 95 ? -8.009 1.090 6.216 1.00 98.25 95 VAL A O 1
ATOM 745 N N . LEU A 1 96 ? -8.949 1.794 4.302 1.00 98.44 96 LEU A N 1
ATOM 746 C CA . LEU A 1 96 ? -8.343 3.125 4.348 1.00 98.44 96 LEU A CA 1
ATOM 747 C C . LEU A 1 96 ? -9.018 3.974 5.432 1.00 98.44 96 LEU A C 1
ATOM 749 O O . LEU A 1 96 ? -10.230 4.176 5.399 1.00 98.44 96 LEU A O 1
ATOM 753 N N . LEU A 1 97 ? -8.228 4.471 6.382 1.00 97.06 97 LEU A N 1
ATOM 754 C CA . LEU A 1 97 ? -8.692 5.331 7.471 1.00 97.06 97 LEU A CA 1
ATOM 755 C C . LEU A 1 97 ? -8.509 6.797 7.087 1.00 97.06 97 LEU A C 1
ATOM 757 O O . LEU A 1 97 ? -9.468 7.570 7.040 1.00 97.06 97 LEU A O 1
ATOM 761 N N . THR A 1 98 ? -7.272 7.165 6.759 1.00 97.38 98 THR A N 1
ATOM 762 C CA . THR A 1 98 ? -6.906 8.522 6.360 1.00 97.38 98 THR A CA 1
ATOM 763 C C . THR A 1 98 ? -5.966 8.487 5.166 1.00 97.38 98 THR A C 1
ATOM 765 O O . THR A 1 98 ? -5.249 7.515 4.922 1.00 97.38 98 THR A O 1
ATOM 768 N N . ARG A 1 99 ? -5.985 9.575 4.402 1.00 95.75 99 ARG A N 1
ATOM 769 C CA . ARG A 1 99 ? -5.065 9.826 3.303 1.00 95.75 99 ARG A CA 1
ATOM 770 C C . ARG A 1 99 ? -4.233 11.046 3.638 1.00 95.75 99 ARG A C 1
ATOM 772 O O . ARG A 1 99 ? -4.751 12.164 3.636 1.00 95.75 99 ARG A O 1
ATOM 779 N N . SER A 1 100 ? -2.958 10.821 3.947 1.00 86.62 100 SER A N 1
ATOM 780 C CA . SER A 1 100 ? -2.019 11.877 4.343 1.00 86.62 100 SER A CA 1
ATOM 781 C C . SER A 1 100 ? -2.563 12.743 5.494 1.00 86.62 100 SER A C 1
ATOM 783 O O . SER A 1 100 ? -2.488 13.971 5.451 1.00 86.62 100 SER A O 1
ATOM 785 N N . GLY A 1 101 ? -3.174 12.102 6.499 1.00 89.38 101 GLY A N 1
ATOM 786 C CA . GLY A 1 101 ? -3.750 12.761 7.677 1.00 89.38 101 GLY A CA 1
ATOM 787 C C . GLY A 1 101 ? -5.111 13.441 7.465 1.00 89.38 101 GLY A C 1
ATOM 788 O O . GLY A 1 101 ? -5.659 14.006 8.410 1.00 89.38 101 GLY A O 1
ATOM 789 N N . ALA A 1 102 ? -5.682 13.391 6.259 1.00 92.69 102 ALA A N 1
ATOM 790 C CA . ALA A 1 102 ? -7.032 13.876 5.976 1.00 92.69 102 ALA A CA 1
ATOM 791 C C . ALA A 1 102 ? -8.029 12.710 5.837 1.00 92.69 102 ALA A C 1
ATOM 793 O O . ALA A 1 102 ? -7.632 11.610 5.440 1.00 92.69 102 ALA A O 1
ATOM 794 N N . PRO A 1 103 ? -9.332 12.921 6.104 1.00 93.81 103 PRO A N 1
ATOM 795 C CA . PRO A 1 103 ? -10.356 11.930 5.786 1.00 93.81 103 PRO A CA 1
ATOM 796 C C . PRO A 1 103 ? -10.270 11.498 4.316 1.00 93.81 103 PRO A C 1
ATOM 798 O O . PRO A 1 103 ? -10.154 12.339 3.421 1.00 93.81 103 PRO A O 1
ATOM 801 N N . CYS A 1 104 ? -10.310 10.190 4.066 1.00 92.62 104 CYS A N 1
ATOM 802 C CA . CYS A 1 104 ? -10.268 9.663 2.707 1.00 92.62 104 CYS A CA 1
ATOM 803 C C . CYS A 1 104 ? -11.618 9.827 1.988 1.00 92.62 104 CYS A C 1
ATOM 805 O O . CYS A 1 104 ? -12.678 9.922 2.611 1.00 92.62 104 CYS A O 1
ATOM 807 N N . SER A 1 105 ? -11.583 9.869 0.653 1.00 95.81 105 SER A N 1
ATOM 808 C CA . SER A 1 105 ? -12.808 9.792 -0.145 1.00 95.81 105 SER A CA 1
ATOM 809 C C . SER A 1 105 ? -13.326 8.350 -0.189 1.00 95.81 105 SER A C 1
ATOM 811 O O . SER A 1 105 ? -12.545 7.404 -0.093 1.00 95.81 105 SER A O 1
ATOM 813 N N . VAL A 1 106 ? -14.635 8.170 -0.391 1.00 96.25 106 VAL A N 1
ATOM 814 C CA . VAL A 1 106 ? -15.239 6.830 -0.536 1.00 96.25 106 VAL A CA 1
ATOM 815 C C . VAL A 1 106 ? -14.588 6.051 -1.683 1.00 96.25 106 VAL A C 1
ATOM 817 O O . VAL A 1 106 ? -14.249 4.887 -1.512 1.00 96.25 106 VAL A O 1
ATOM 820 N N . VAL A 1 107 ? -14.324 6.719 -2.810 1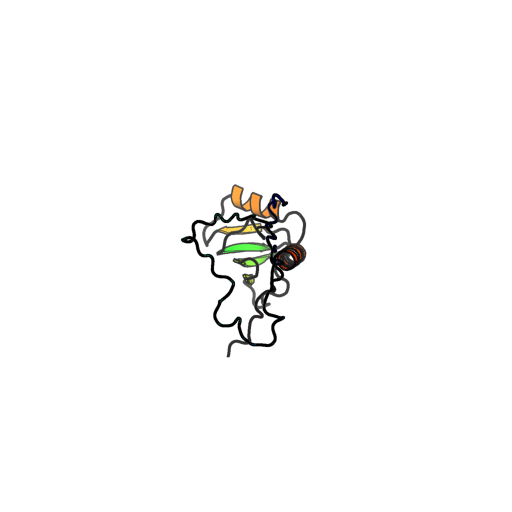.00 97.00 107 VAL A N 1
ATOM 821 C CA . VAL A 1 107 ? -13.667 6.119 -3.984 1.00 97.00 107 VAL A CA 1
ATOM 822 C C . VAL A 1 107 ? -12.272 5.592 -3.639 1.00 97.00 107 VAL A C 1
ATOM 824 O O . VAL A 1 107 ? -11.886 4.510 -4.073 1.00 97.00 107 VAL A O 1
ATOM 827 N N . ASP A 1 108 ? -11.509 6.338 -2.839 1.00 96.88 108 ASP A N 1
ATOM 828 C CA . ASP A 1 108 ? -10.180 5.903 -2.410 1.00 96.88 108 ASP A CA 1
ATOM 829 C C . ASP A 1 108 ? -10.250 4.705 -1.460 1.00 96.88 108 ASP A C 1
ATOM 831 O O . ASP A 1 108 ? -9.445 3.781 -1.579 1.00 96.88 108 ASP A O 1
ATOM 835 N N . ALA A 1 109 ? -11.213 4.707 -0.536 1.00 97.69 109 ALA A N 1
ATOM 836 C CA . ALA A 1 109 ? -11.425 3.596 0.382 1.00 97.69 109 ALA A CA 1
ATOM 837 C C . ALA A 1 109 ? -11.837 2.313 -0.359 1.00 97.69 109 ALA A C 1
ATOM 839 O O . ALA A 1 109 ? -11.292 1.245 -0.083 1.00 97.69 109 ALA A O 1
ATOM 840 N N . GLU A 1 110 ? -12.736 2.422 -1.340 1.00 98.12 110 GLU A N 1
ATOM 841 C CA . GLU A 1 110 ? -13.160 1.305 -2.191 1.00 98.12 110 GLU A CA 1
ATOM 842 C C . GLU A 1 110 ? -11.994 0.734 -3.003 1.00 98.12 110 GLU A C 1
ATOM 844 O O . GLU A 1 110 ? -11.811 -0.481 -3.029 1.00 98.12 110 GLU A O 1
ATOM 849 N N . ALA A 1 111 ? -11.148 1.586 -3.591 1.00 97.88 111 ALA A N 1
ATOM 850 C CA . ALA A 1 111 ? -9.985 1.136 -4.356 1.00 97.88 111 ALA A CA 1
ATOM 851 C C . ALA A 1 111 ? -8.971 0.355 -3.497 1.00 97.88 111 ALA A C 1
ATOM 853 O O . ALA A 1 111 ? -8.381 -0.625 -3.962 1.00 97.88 111 ALA A O 1
ATOM 854 N N . VAL A 1 112 ? -8.763 0.764 -2.238 1.00 98.00 112 VAL A N 1
ATOM 855 C CA . VAL A 1 112 ? -7.907 0.032 -1.287 1.00 98.00 112 VAL A CA 1
ATOM 856 C C . VAL A 1 112 ? -8.538 -1.305 -0.901 1.00 98.00 112 VAL A C 1
ATOM 858 O O . VAL A 1 112 ? -7.848 -2.329 -0.916 1.00 98.00 112 VAL A O 1
ATOM 861 N N . ALA A 1 113 ? -9.839 -1.317 -0.606 1.00 98.12 113 ALA A N 1
ATOM 862 C CA . ALA A 1 113 ? -10.559 -2.535 -0.256 1.00 98.12 113 ALA A CA 1
ATOM 863 C C . ALA A 1 113 ? -10.555 -3.547 -1.415 1.00 98.12 113 ALA A C 1
ATOM 865 O O . ALA A 1 113 ? -10.213 -4.709 -1.210 1.00 98.12 113 ALA A O 1
ATOM 866 N N . GLU A 1 114 ? -10.846 -3.115 -2.645 1.00 97.94 114 GLU A N 1
ATOM 867 C CA . GLU A 1 114 ? -10.811 -3.966 -3.840 1.00 97.94 114 GLU A CA 1
ATOM 868 C C . GLU A 1 114 ? -9.397 -4.496 -4.108 1.00 97.94 114 GLU A C 1
ATOM 870 O O . GLU A 1 114 ? -9.199 -5.700 -4.295 1.00 97.94 114 GLU A O 1
ATOM 875 N N . GLY A 1 115 ? -8.391 -3.618 -4.047 1.00 96.62 115 GLY A N 1
ATOM 876 C CA . GLY A 1 115 ? -6.993 -3.973 -4.290 1.00 96.62 115 GLY A CA 1
ATOM 877 C C . GLY A 1 115 ? -6.412 -4.974 -3.287 1.00 96.62 115 GLY A C 1
ATOM 878 O O . GLY A 1 115 ? -5.405 -5.622 -3.582 1.00 96.62 115 GLY A O 1
ATOM 879 N N . THR A 1 116 ? -7.048 -5.124 -2.123 1.00 97.75 116 THR A N 1
ATOM 880 C CA . THR A 1 116 ? -6.617 -6.023 -1.041 1.00 97.75 116 THR A CA 1
ATOM 881 C C . THR A 1 116 ? -7.625 -7.117 -0.713 1.00 97.75 116 THR A C 1
ATOM 883 O O . THR A 1 116 ? -7.353 -7.954 0.146 1.00 97.75 116 THR A O 1
ATOM 886 N N . ALA A 1 117 ? -8.750 -7.185 -1.431 1.00 97.25 117 ALA A N 1
ATOM 887 C CA . ALA A 1 117 ? -9.771 -8.216 -1.254 1.00 97.25 117 ALA A CA 1
ATOM 888 C C . ALA A 1 117 ? -9.225 -9.634 -1.490 1.00 97.25 117 ALA A C 1
ATOM 890 O O . ALA A 1 117 ? -9.771 -10.614 -0.985 1.00 97.25 117 ALA A O 1
ATOM 891 N N . THR A 1 118 ? -8.140 -9.755 -2.262 1.00 93.44 118 THR A N 1
ATOM 892 C CA . THR A 1 118 ? -7.453 -11.023 -2.510 1.00 93.44 118 THR A CA 1
ATOM 893 C C . THR A 1 118 ? -5.947 -10.890 -2.318 1.00 93.44 118 THR A C 1
ATOM 895 O O . THR A 1 118 ? -5.360 -9.827 -2.508 1.00 93.44 118 THR A O 1
ATOM 898 N N . GLY A 1 119 ? -5.294 -12.005 -1.988 1.00 93.62 119 GLY A N 1
ATOM 899 C CA . GLY A 1 119 ? -3.845 -12.051 -1.813 1.00 93.62 119 GLY A CA 1
ATOM 900 C C . GLY A 1 119 ? -3.405 -11.727 -0.389 1.00 93.62 119 GLY A C 1
ATOM 901 O O . GLY A 1 119 ? -4.139 -11.950 0.566 1.00 93.62 119 GLY A O 1
ATOM 902 N N . SER A 1 120 ? -2.153 -11.295 -0.245 1.00 96.00 120 SER A N 1
ATOM 903 C CA . SER A 1 120 ? -1.593 -10.901 1.047 1.00 96.00 120 SER A CA 1
ATOM 904 C C . SER A 1 120 ? -0.374 -10.007 0.871 1.00 96.00 120 SER A C 1
ATOM 906 O O . SER A 1 120 ? 0.344 -10.105 -0.133 1.00 96.00 120 SER A O 1
ATOM 908 N N . HIS A 1 121 ? -0.085 -9.204 1.895 1.00 94.88 121 HIS A N 1
ATOM 909 C CA . HIS A 1 121 ? 1.147 -8.425 2.007 1.00 94.88 121 HIS A CA 1
ATOM 910 C C . HIS A 1 121 ? 2.398 -9.290 1.739 1.00 94.88 121 HIS A C 1
ATOM 912 O O . HIS A 1 121 ? 3.206 -8.985 0.863 1.00 94.88 121 HIS A O 1
ATOM 918 N N . GLN A 1 122 ? 2.500 -10.455 2.388 1.00 94.06 122 GLN A N 1
ATOM 919 C CA . GLN A 1 122 ? 3.638 -11.374 2.238 1.00 94.06 122 GLN A CA 1
ATOM 920 C C . GLN A 1 122 ? 3.788 -11.961 0.827 1.00 94.06 122 GLN A C 1
ATOM 922 O O . GLN A 1 122 ? 4.902 -12.204 0.356 1.00 94.06 122 GLN A O 1
ATOM 927 N N . LYS A 1 123 ? 2.683 -12.230 0.121 1.00 95.56 123 LYS A N 1
ATOM 928 C CA . LYS A 1 123 ? 2.743 -12.689 -1.276 1.00 95.56 123 LYS A CA 1
ATOM 929 C C . LYS A 1 123 ? 3.196 -11.557 -2.203 1.00 95.56 123 LYS A C 1
ATOM 931 O O . LYS A 1 123 ? 4.039 -11.797 -3.065 1.00 95.56 123 LYS A O 1
ATOM 936 N N . THR A 1 124 ? 2.684 -10.346 -1.991 1.00 95.38 124 THR A N 1
ATOM 937 C CA . THR A 1 124 ? 3.059 -9.139 -2.744 1.00 95.38 124 THR A CA 1
ATOM 938 C C . THR A 1 124 ? 4.542 -8.822 -2.582 1.00 95.38 124 THR A C 1
ATOM 940 O O . THR A 1 124 ? 5.234 -8.655 -3.585 1.00 95.38 124 THR A O 1
ATOM 943 N N . LEU A 1 125 ? 5.057 -8.834 -1.347 1.00 92.69 125 LEU A N 1
ATOM 944 C CA . LEU A 1 125 ? 6.483 -8.641 -1.081 1.00 92.69 125 LEU A CA 1
ATOM 945 C C . LEU A 1 125 ? 7.347 -9.695 -1.766 1.00 92.69 125 LEU A C 1
ATOM 947 O O . LEU A 1 125 ? 8.297 -9.337 -2.452 1.00 92.69 125 LEU A O 1
ATOM 951 N N . ARG A 1 126 ? 7.017 -10.986 -1.634 1.00 93.38 126 ARG A N 1
ATOM 952 C CA . ARG A 1 126 ? 7.793 -12.056 -2.287 1.00 93.38 126 ARG A CA 1
ATOM 953 C C . ARG A 1 126 ? 7.825 -11.913 -3.804 1.00 93.38 126 ARG A C 1
ATOM 955 O O . ARG A 1 126 ? 8.878 -12.104 -4.401 1.00 93.38 126 ARG A O 1
ATOM 962 N N . HIS A 1 127 ? 6.699 -11.558 -4.420 1.00 94.44 127 HIS A N 1
ATOM 963 C CA . HIS A 1 127 ? 6.647 -11.337 -5.863 1.00 94.44 127 HIS A CA 1
ATOM 964 C C . HIS A 1 127 ? 7.515 -10.143 -6.270 1.00 94.44 127 HIS A C 1
ATOM 966 O O . HIS A 1 127 ? 8.320 -10.248 -7.192 1.00 94.44 127 HIS A O 1
ATOM 972 N N . TRP A 1 128 ? 7.417 -9.035 -5.538 1.00 92.50 128 TRP A N 1
ATOM 973 C CA . TRP A 1 128 ? 8.213 -7.850 -5.823 1.00 92.50 128 TRP A CA 1
ATOM 974 C C . TRP A 1 128 ? 9.720 -8.088 -5.632 1.00 92.50 128 TRP A C 1
ATOM 976 O O . TRP A 1 128 ? 10.503 -7.729 -6.510 1.00 92.50 128 TRP A O 1
ATOM 986 N N . MET A 1 129 ? 10.127 -8.766 -4.553 1.00 91.56 129 MET A N 1
ATOM 987 C CA . MET A 1 129 ? 11.522 -9.176 -4.331 1.00 91.56 129 MET A CA 1
ATOM 988 C C . MET A 1 129 ? 12.024 -10.105 -5.444 1.00 91.56 129 MET A C 1
ATOM 990 O O . MET A 1 129 ? 13.146 -9.948 -5.905 1.00 91.56 129 MET A O 1
ATOM 994 N N . SER A 1 130 ? 11.191 -11.027 -5.938 1.00 92.19 130 SER A N 1
ATOM 995 C CA . SER A 1 130 ? 11.558 -11.899 -7.063 1.00 92.19 130 SER A CA 1
ATOM 996 C C . SER A 1 130 ? 11.734 -11.148 -8.386 1.00 92.19 130 SER A C 1
ATOM 998 O O . SER A 1 130 ? 12.529 -11.580 -9.210 1.00 92.19 130 SER A O 1
ATOM 1000 N N . LEU A 1 131 ? 10.981 -10.070 -8.620 1.00 90.69 131 LEU A N 1
ATOM 1001 C CA . LEU A 1 131 ? 11.075 -9.271 -9.849 1.00 90.69 131 LEU A CA 1
ATOM 1002 C C . LEU A 1 131 ? 12.245 -8.284 -9.829 1.00 90.69 131 LEU A C 1
ATOM 1004 O O . LEU A 1 131 ? 12.753 -7.908 -10.884 1.00 90.69 131 LEU A O 1
ATOM 1008 N N . THR A 1 132 ? 12.613 -7.816 -8.638 1.00 85.69 132 THR A N 1
ATOM 1009 C CA . THR A 1 132 ? 13.659 -6.802 -8.444 1.00 85.69 132 THR A CA 1
ATOM 1010 C C . THR A 1 132 ? 14.997 -7.387 -8.027 1.00 85.69 132 THR A C 1
ATOM 1012 O O . THR A 1 132 ? 15.996 -6.677 -8.085 1.00 85.69 132 THR A O 1
ATOM 1015 N N . GLU A 1 133 ? 15.007 -8.639 -7.564 1.00 85.19 133 GLU A N 1
ATOM 1016 C CA . GLU A 1 133 ? 16.147 -9.281 -6.900 1.00 85.19 133 GLU A CA 1
ATOM 1017 C C . GLU A 1 133 ? 16.676 -8.455 -5.711 1.00 85.19 133 GLU A C 1
ATOM 1019 O O . GLU A 1 133 ? 17.828 -8.561 -5.282 1.00 85.19 133 GLU A O 1
ATOM 1024 N N . ALA A 1 134 ? 15.808 -7.611 -5.151 1.00 82.75 134 ALA A N 1
ATOM 1025 C CA . ALA A 1 134 ? 16.107 -6.748 -4.029 1.00 82.75 134 ALA A CA 1
ATOM 1026 C C . ALA A 1 134 ? 15.464 -7.298 -2.754 1.00 82.75 134 ALA A C 1
ATOM 1028 O O . ALA A 1 134 ? 14.419 -7.948 -2.782 1.00 82.75 134 ALA A O 1
ATOM 1029 N N . SER A 1 135 ? 16.105 -7.033 -1.620 1.00 80.88 135 SER A N 1
ATOM 1030 C CA . SER A 1 135 ? 15.585 -7.347 -0.287 1.00 80.88 135 SER A CA 1
ATOM 1031 C C . SER A 1 135 ? 15.400 -6.050 0.498 1.00 80.88 135 SER A C 1
ATOM 1033 O O . SER A 1 135 ? 16.165 -5.110 0.261 1.00 80.88 135 SER A O 1
ATOM 1035 N N . PRO A 1 136 ? 14.450 -5.995 1.449 1.00 75.69 136 PRO A N 1
ATOM 1036 C CA . PRO A 1 136 ? 14.370 -4.882 2.381 1.00 75.69 136 PRO A CA 1
ATOM 1037 C C . PRO A 1 136 ? 15.722 -4.667 3.061 1.00 75.69 136 PRO A C 1
ATOM 1039 O O . PRO A 1 136 ? 16.370 -5.632 3.481 1.00 75.69 136 PRO A O 1
ATOM 1042 N N . THR A 1 137 ? 16.135 -3.409 3.201 1.00 71.38 137 THR A N 1
ATOM 1043 C CA . THR A 1 137 ? 17.284 -3.070 4.041 1.00 71.38 137 THR A CA 1
ATOM 1044 C C . THR A 1 137 ? 16.969 -3.526 5.466 1.00 71.38 137 THR A C 1
ATOM 1046 O O . THR A 1 137 ? 15.944 -3.102 6.007 1.00 71.38 137 THR A O 1
ATOM 1049 N N . PRO A 1 138 ? 17.798 -4.383 6.091 1.00 63.22 138 PRO A N 1
ATOM 1050 C CA . PRO A 1 138 ? 17.608 -4.732 7.489 1.00 63.22 138 PRO A CA 1
ATOM 1051 C C . PRO A 1 138 ? 17.559 -3.444 8.304 1.00 63.22 138 PRO A C 1
ATOM 1053 O O . PRO A 1 138 ? 18.455 -2.607 8.172 1.00 63.22 138 PRO A O 1
ATOM 1056 N N . GLN A 1 139 ? 16.527 -3.271 9.127 1.00 58.38 139 GLN A N 1
ATOM 1057 C CA . GLN A 1 139 ? 16.507 -2.181 10.093 1.00 58.38 139 GLN A CA 1
ATOM 1058 C C . GLN A 1 139 ? 17.672 -2.426 11.058 1.00 58.38 139 GLN A C 1
ATOM 1060 O O . GLN A 1 139 ? 17.624 -3.310 11.913 1.00 58.38 139 GLN A O 1
ATOM 1065 N N . GLY A 1 140 ? 18.786 -1.732 10.825 1.00 43.84 140 GLY A N 1
ATOM 1066 C CA . GLY A 1 140 ? 19.961 -1.816 11.675 1.00 43.84 140 GLY A CA 1
ATOM 1067 C C . GLY A 1 140 ? 19.599 -1.353 13.079 1.00 43.84 140 GLY A C 1
ATOM 1068 O O . GLY A 1 140 ? 18.854 -0.391 13.238 1.00 43.84 140 GLY A O 1
ATOM 1069 N N . LEU A 1 141 ? 20.139 -2.042 14.087 1.0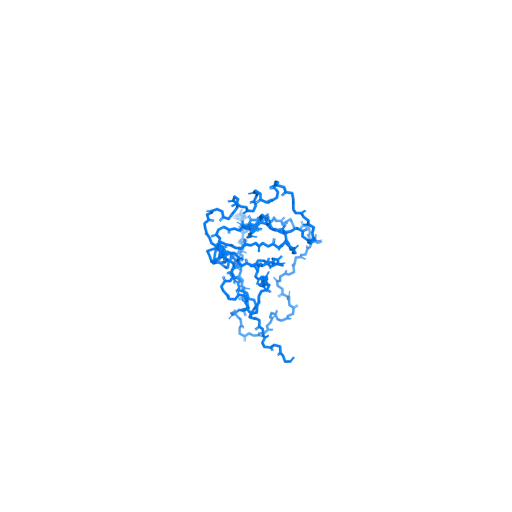0 42.75 141 LEU A N 1
ATOM 1070 C CA . LEU A 1 141 ? 20.191 -1.576 15.471 1.00 42.75 141 LEU A CA 1
ATOM 1071 C C . LEU A 1 141 ? 20.650 -0.110 15.478 1.00 42.75 141 LEU A C 1
ATOM 1073 O O . LEU A 1 141 ? 21.841 0.154 15.292 1.00 42.75 141 LEU A O 1
ATOM 1077 N N . SER A 1 142 ? 19.722 0.832 15.666 1.00 36.75 142 SER A N 1
ATOM 1078 C CA . SER A 1 142 ? 20.082 2.204 16.017 1.00 36.75 142 SER A CA 1
ATOM 1079 C C . SER A 1 142 ? 20.943 2.136 17.276 1.00 36.75 142 SER A C 1
ATOM 1081 O O . SER A 1 142 ? 20.511 1.596 18.297 1.00 36.75 142 SER A O 1
ATOM 1083 N N . ARG A 1 143 ? 22.184 2.611 17.160 1.00 32.78 143 ARG A N 1
ATOM 1084 C CA . ARG A 1 143 ? 23.019 2.968 18.309 1.00 32.78 143 ARG A CA 1
ATOM 1085 C C . ARG A 1 143 ? 22.545 4.281 18.906 1.00 32.78 143 ARG A C 1
ATOM 1087 O O . ARG A 1 143 ? 22.122 5.148 18.111 1.00 32.78 143 ARG A O 1
#